Protein AF-A0A352UNZ4-F1 (afdb_monomer_lite)

Foldseek 3Di:
DCCVVCPVNCCPPPNVLVVQLVVQLVVQCVVPNPVSNVVRSCVSCVVVVVVCVVVVVVCCVVDVDDDDD

pLDDT: mean 88.14, std 8.22, range [50.75, 96.25]

Sequence (69 aa):
PLVDWAGAGATIPLTGFGNTLASGVREAVGKSGLLGAFTGGLTASAAGICAAIFFGLIVSMVFSPKEKS

Secondary structure (DSSP, 8-state):
-HHHHHGGGGTSHHHHHHHHHHHHHHHHHHHHTHHHHHHHHHHHHHHHHHHHHHHHHHHHHHS------

Structure (mmCIF, N/CA/C/O backbone):
data_AF-A0A352UNZ4-F1
#
_entry.id   AF-A0A352UNZ4-F1
#
loop_
_atom_site.group_PDB
_atom_site.id
_atom_site.type_symbol
_atom_site.label_atom_id
_atom_site.label_alt_id
_atom_site.label_comp_id
_atom_site.label_asym_id
_atom_site.label_entity_id
_atom_site.label_seq_id
_atom_site.pdbx_PDB_ins_code
_atom_site.Cartn_x
_atom_site.Cartn_y
_atom_site.Cartn_z
_atom_site.occupancy
_atom_site.B_iso_or_equiv
_atom_site.auth_seq_id
_atom_site.auth_comp_id
_atom_site.auth_asym_id
_atom_site.auth_atom_id
_atom_site.pdbx_PDB_model_num
ATOM 1 N N . PRO A 1 1 ? -0.962 -11.915 -12.944 1.00 74.25 1 PRO A N 1
ATOM 2 C CA . PRO A 1 1 ? -0.820 -13.376 -12.752 1.00 74.25 1 PRO A CA 1
ATOM 3 C C . PRO A 1 1 ? -1.316 -13.854 -11.385 1.00 74.25 1 PRO A C 1
ATOM 5 O O . PRO A 1 1 ? -2.193 -14.703 -11.328 1.00 74.25 1 PRO A O 1
ATOM 8 N N . LEU A 1 2 ? -0.779 -13.307 -10.285 1.00 81.31 2 LEU A N 1
ATOM 9 C CA . LEU A 1 2 ? -1.142 -13.756 -8.935 1.00 81.31 2 LEU A CA 1
ATOM 10 C C . LEU A 1 2 ? -2.557 -13.311 -8.532 1.00 81.31 2 LEU A C 1
ATOM 12 O O . LEU A 1 2 ? -3.313 -14.102 -7.982 1.00 81.31 2 LEU A O 1
ATOM 16 N N . VAL A 1 3 ? -2.931 -12.075 -8.889 1.00 84.00 3 VAL A N 1
ATOM 17 C CA . VAL A 1 3 ? -4.306 -11.560 -8.755 1.00 84.00 3 VAL A CA 1
ATOM 18 C C . VAL A 1 3 ? -5.287 -12.357 -9.620 1.00 84.00 3 VAL A C 1
ATOM 20 O O . VAL A 1 3 ? -6.359 -12.701 -9.145 1.00 84.00 3 VAL A O 1
ATOM 23 N N . ASP A 1 4 ? -4.904 -12.721 -10.846 1.00 86.00 4 ASP A N 1
ATOM 24 C CA . ASP A 1 4 ? -5.775 -13.467 -11.770 1.00 86.00 4 ASP A CA 1
ATOM 25 C C . ASP A 1 4 ? -6.059 -14.901 -11.287 1.00 86.00 4 ASP A C 1
ATOM 27 O O . ASP A 1 4 ? -7.123 -15.447 -11.556 1.00 86.00 4 ASP A O 1
ATOM 31 N N . TRP A 1 5 ? -5.118 -15.511 -10.558 1.00 85.75 5 TRP A N 1
ATOM 32 C CA . TRP A 1 5 ? -5.245 -16.876 -10.038 1.00 85.75 5 TRP A CA 1
ATOM 33 C C . TRP A 1 5 ? -5.910 -16.939 -8.656 1.00 85.75 5 TRP A C 1
ATOM 35 O O . TRP A 1 5 ? -6.812 -17.744 -8.442 1.00 85.75 5 TRP A O 1
ATOM 45 N N . ALA A 1 6 ? -5.485 -16.093 -7.712 1.00 83.94 6 ALA A N 1
ATOM 46 C CA . ALA A 1 6 ? -5.993 -16.096 -6.335 1.00 83.94 6 ALA A CA 1
ATOM 47 C C . ALA A 1 6 ? -7.195 -15.155 -6.120 1.00 83.94 6 ALA A C 1
ATOM 49 O O . ALA A 1 6 ? -7.776 -15.128 -5.030 1.00 83.94 6 ALA A O 1
ATOM 50 N N . GLY A 1 7 ? -7.569 -14.378 -7.142 1.00 83.75 7 GLY A N 1
ATOM 51 C CA . GLY A 1 7 ? -8.716 -13.477 -7.133 1.00 83.75 7 GLY A CA 1
ATOM 52 C C . GLY A 1 7 ? -8.693 -12.524 -5.941 1.00 83.75 7 GLY A C 1
ATOM 53 O O . GLY A 1 7 ? -7.664 -11.926 -5.615 1.00 83.75 7 GLY A O 1
ATOM 54 N N . ALA A 1 8 ? -9.830 -12.441 -5.244 1.00 79.25 8 ALA A N 1
ATOM 55 C CA . ALA A 1 8 ? -9.984 -11.601 -4.061 1.00 79.25 8 ALA A CA 1
ATOM 56 C C . ALA A 1 8 ? -8.920 -11.890 -2.985 1.00 79.25 8 ALA A C 1
ATOM 58 O O . ALA A 1 8 ? -8.467 -10.963 -2.319 1.00 79.25 8 ALA A O 1
ATOM 59 N N . GLY A 1 9 ? -8.459 -13.143 -2.853 1.00 80.81 9 GLY A N 1
ATOM 60 C CA . GLY A 1 9 ? -7.448 -13.568 -1.875 1.00 80.81 9 GLY A CA 1
ATOM 61 C C . GLY A 1 9 ? -6.092 -12.867 -2.022 1.00 80.81 9 GLY A C 1
ATOM 62 O O . GLY A 1 9 ? -5.413 -12.599 -1.031 1.00 80.81 9 GLY A O 1
ATOM 63 N N . ALA A 1 10 ? -5.709 -12.497 -3.244 1.00 81.00 10 ALA A N 1
ATOM 64 C CA . ALA A 1 10 ? -4.493 -11.722 -3.494 1.00 81.00 10 ALA A CA 1
ATOM 65 C C . ALA A 1 10 ? -4.675 -10.213 -3.256 1.00 81.00 10 ALA A C 1
ATOM 67 O O . ALA A 1 10 ? -3.686 -9.481 -3.249 1.00 81.00 10 ALA A O 1
ATOM 68 N N . THR A 1 11 ? -5.912 -9.750 -3.054 1.00 79.56 11 THR A N 1
ATOM 69 C CA . THR A 1 11 ? -6.253 -8.330 -2.890 1.00 79.56 11 THR A CA 1
ATOM 70 C C . THR A 1 11 ? -6.749 -7.966 -1.483 1.00 79.56 11 THR A C 1
ATOM 72 O O . THR A 1 11 ? -7.053 -6.801 -1.240 1.00 79.56 11 THR A O 1
ATOM 75 N N . ILE A 1 12 ? -6.834 -8.925 -0.546 1.00 80.94 12 ILE A N 1
ATOM 76 C CA . ILE A 1 12 ? -7.138 -8.681 0.886 1.00 80.94 12 ILE A CA 1
ATOM 77 C C . ILE A 1 12 ? -5.978 -7.838 1.502 1.00 80.94 12 ILE A C 1
ATOM 79 O O . ILE A 1 12 ? -4.888 -7.785 0.928 1.00 80.94 12 ILE A O 1
ATOM 83 N N . PRO A 1 13 ? -6.151 -7.077 2.604 1.00 79.25 13 PRO A N 1
ATOM 84 C CA . PRO A 1 13 ? -5.709 -5.686 2.673 1.00 79.25 13 PRO A CA 1
ATOM 85 C C . PRO A 1 13 ? -4.192 -5.503 2.562 1.00 79.25 13 PRO A C 1
ATOM 87 O O . PRO A 1 13 ? -3.752 -4.570 1.906 1.00 79.25 13 PRO A O 1
ATOM 90 N N . LEU A 1 14 ? -3.381 -6.388 3.154 1.00 82.06 14 LEU A N 1
ATOM 91 C CA . LEU A 1 14 ? -1.919 -6.257 3.131 1.00 82.06 14 LEU A CA 1
ATOM 92 C C . LEU A 1 14 ? -1.320 -6.583 1.754 1.00 82.06 14 LEU A C 1
ATOM 94 O O . LEU A 1 14 ? -0.502 -5.819 1.240 1.00 82.06 14 LEU A O 1
ATOM 98 N N . THR A 1 15 ? -1.736 -7.692 1.137 1.00 84.62 15 THR A N 1
ATOM 99 C CA . THR A 1 15 ? -1.252 -8.108 -0.191 1.00 84.62 15 THR A CA 1
ATOM 100 C C . THR A 1 15 ? -1.830 -7.222 -1.291 1.00 84.62 15 THR A C 1
ATOM 102 O O . THR A 1 15 ? -1.099 -6.817 -2.197 1.00 84.62 15 THR A O 1
ATOM 105 N N . GLY A 1 16 ? -3.098 -6.822 -1.160 1.00 85.44 16 GLY A N 1
ATOM 106 C CA . GLY A 1 16 ? -3.741 -5.854 -2.046 1.00 85.44 16 GLY A CA 1
ATOM 107 C C . GLY A 1 16 ? -3.076 -4.481 -2.006 1.00 85.44 16 GLY A C 1
ATOM 108 O O . GLY A 1 16 ? -2.790 -3.912 -3.058 1.00 85.44 16 GLY A O 1
ATOM 109 N N . PHE A 1 17 ? -2.751 -3.972 -0.814 1.00 89.94 17 PHE A N 1
ATOM 110 C CA . PHE A 1 17 ? -2.044 -2.699 -0.666 1.00 89.94 17 PHE A CA 1
ATOM 111 C C . PHE A 1 17 ? -0.657 -2.738 -1.319 1.00 89.94 17 PHE A C 1
ATOM 113 O O . PHE A 1 17 ? -0.324 -1.850 -2.106 1.00 89.94 17 PHE A O 1
ATOM 120 N N . GLY A 1 18 ? 0.122 -3.799 -1.072 1.00 90.31 18 GLY A N 1
ATOM 121 C CA . GLY A 1 18 ? 1.428 -3.992 -1.710 1.00 90.31 18 GLY A CA 1
ATOM 122 C C . GLY A 1 18 ? 1.345 -4.080 -3.240 1.00 90.31 18 GLY A C 1
ATOM 123 O O . GLY A 1 18 ? 2.146 -3.459 -3.940 1.00 90.31 18 GLY A O 1
ATOM 124 N N . ASN A 1 19 ? 0.344 -4.785 -3.774 1.00 89.69 19 ASN A N 1
ATOM 125 C CA . ASN A 1 19 ? 0.103 -4.874 -5.215 1.00 89.69 19 ASN A CA 1
ATOM 126 C C . ASN A 1 19 ? -0.243 -3.509 -5.839 1.00 89.69 19 ASN A C 1
ATOM 128 O O . ASN A 1 19 ? 0.283 -3.172 -6.904 1.00 89.69 19 ASN A O 1
ATOM 132 N N . THR A 1 20 ? -1.082 -2.708 -5.177 1.00 90.31 20 THR A N 1
ATOM 133 C CA . THR A 1 20 ? -1.429 -1.346 -5.616 1.00 90.31 20 THR A CA 1
ATOM 134 C C . THR A 1 20 ? -0.211 -0.422 -5.599 1.00 90.31 20 THR A C 1
ATOM 136 O O . THR A 1 20 ? 0.024 0.287 -6.577 1.00 90.31 20 THR A O 1
ATOM 139 N N . LEU A 1 21 ? 0.614 -0.476 -4.545 1.00 92.19 21 LEU A N 1
ATOM 140 C CA . LEU A 1 21 ? 1.868 0.281 -4.460 1.00 92.19 21 LEU A CA 1
ATOM 141 C C . LEU A 1 21 ? 2.817 -0.065 -5.609 1.00 92.19 21 LEU A C 1
ATOM 143 O O . LEU A 1 21 ? 3.272 0.825 -6.327 1.00 92.19 21 LEU A O 1
ATOM 147 N N . ALA A 1 22 ? 3.101 -1.354 -5.799 1.00 92.50 22 ALA A N 1
ATOM 148 C CA . ALA A 1 22 ? 4.037 -1.816 -6.817 1.00 92.50 22 ALA A CA 1
ATOM 149 C C . ALA A 1 22 ? 3.554 -1.475 -8.234 1.00 92.50 22 ALA A C 1
ATOM 151 O O . ALA A 1 22 ? 4.341 -1.033 -9.072 1.00 92.50 22 ALA A O 1
ATOM 152 N N . SER A 1 23 ? 2.254 -1.637 -8.493 1.00 92.19 23 SER A N 1
ATOM 153 C CA . SER A 1 23 ? 1.652 -1.300 -9.786 1.00 92.19 23 SER A CA 1
ATOM 154 C C . SER A 1 23 ? 1.693 0.208 -10.051 1.00 92.19 23 SER A C 1
ATOM 156 O O . SER A 1 23 ? 2.087 0.621 -11.141 1.00 92.19 23 SER A O 1
ATOM 158 N N . GLY A 1 24 ? 1.388 1.026 -9.038 1.00 92.88 24 GLY A N 1
ATOM 159 C CA . GLY A 1 24 ? 1.440 2.487 -9.121 1.00 92.88 24 GLY A CA 1
ATOM 160 C C . GLY A 1 24 ? 2.847 3.042 -9.334 1.00 92.88 24 GLY A C 1
ATOM 161 O O . GLY A 1 24 ? 3.050 3.905 -10.186 1.00 92.88 24 GLY A O 1
ATOM 162 N N . VAL A 1 25 ? 3.842 2.505 -8.620 1.00 95.75 25 VAL A N 1
ATOM 163 C CA . VAL A 1 25 ? 5.261 2.821 -8.856 1.00 95.75 25 VAL A CA 1
ATOM 164 C C . VAL A 1 25 ? 5.651 2.456 -10.285 1.00 95.75 25 VAL A C 1
ATOM 166 O O . VAL A 1 25 ? 6.238 3.278 -10.984 1.00 95.75 25 VAL A O 1
ATOM 169 N N . ARG A 1 26 ? 5.300 1.252 -10.753 1.00 95.00 26 ARG A N 1
ATOM 170 C CA . ARG A 1 26 ? 5.676 0.791 -12.097 1.00 95.00 26 ARG A CA 1
ATOM 1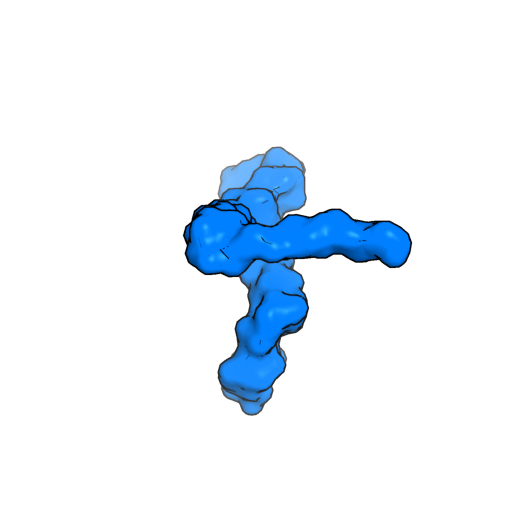71 C C . ARG A 1 26 ? 5.107 1.690 -13.195 1.00 95.00 26 ARG A C 1
ATOM 173 O O . ARG A 1 26 ? 5.818 2.012 -14.144 1.00 95.00 26 ARG A O 1
ATOM 180 N N . GLU A 1 27 ? 3.855 2.115 -13.057 1.00 94.62 27 GLU A N 1
ATOM 181 C CA . GLU A 1 27 ? 3.222 3.035 -14.003 1.00 94.62 27 GLU A CA 1
ATOM 182 C C . GLU A 1 27 ? 3.848 4.436 -13.954 1.00 94.62 27 GLU A C 1
ATOM 184 O O . GLU A 1 27 ? 4.182 5.008 -14.995 1.00 94.62 27 GLU A O 1
ATOM 189 N N . ALA A 1 28 ? 4.047 4.984 -12.755 1.00 94.06 28 ALA A N 1
ATOM 190 C CA . ALA A 1 28 ? 4.597 6.323 -12.586 1.00 94.06 28 ALA A CA 1
ATOM 191 C C . ALA A 1 28 ? 6.058 6.410 -13.038 1.00 94.06 28 ALA A C 1
ATOM 193 O O . ALA A 1 28 ? 6.443 7.409 -13.641 1.00 94.06 28 ALA A O 1
ATOM 194 N N . VAL A 1 29 ? 6.867 5.370 -12.818 1.00 96.25 29 VAL A N 1
ATOM 195 C CA . VAL A 1 29 ? 8.235 5.288 -13.357 1.00 96.25 29 VAL A CA 1
ATOM 196 C C . VAL A 1 29 ? 8.219 5.331 -14.882 1.00 96.25 29 VAL A C 1
ATOM 198 O O . VAL A 1 29 ? 9.022 6.045 -15.478 1.00 96.25 29 VAL A O 1
ATOM 201 N N . GLY A 1 30 ? 7.271 4.640 -15.521 1.00 93.81 30 GLY A N 1
ATOM 202 C CA . GLY A 1 30 ? 7.105 4.693 -16.975 1.00 93.81 30 GLY A CA 1
ATOM 203 C C . GLY A 1 30 ? 6.789 6.096 -17.511 1.00 93.81 30 GLY A C 1
ATOM 204 O O . GLY A 1 30 ? 7.147 6.404 -18.644 1.00 93.81 30 GLY A O 1
ATOM 205 N N . LYS A 1 31 ? 6.154 6.957 -16.704 1.00 93.94 31 LYS A N 1
ATOM 206 C CA . LYS A 1 31 ? 5.746 8.321 -17.092 1.00 93.94 31 LYS A CA 1
ATOM 207 C C . LYS A 1 31 ? 6.741 9.408 -16.676 1.00 93.94 31 LYS A C 1
ATOM 209 O O . LYS A 1 31 ? 6.952 10.365 -17.413 1.00 93.94 31 LYS A O 1
ATOM 214 N N . SER A 1 32 ? 7.322 9.289 -15.487 1.00 91.25 32 SER A N 1
ATOM 215 C CA . SER A 1 32 ? 8.098 10.344 -14.817 1.00 91.25 32 SER A CA 1
ATOM 216 C C . SER A 1 32 ? 9.504 9.890 -14.412 1.00 91.25 32 SER A C 1
ATOM 218 O O . SER A 1 32 ? 10.197 10.597 -13.678 1.00 91.25 32 SER A O 1
ATOM 220 N N . GLY A 1 33 ? 9.939 8.711 -14.867 1.00 90.75 33 GLY A N 1
ATOM 221 C CA . GLY A 1 33 ? 11.265 8.164 -14.599 1.00 90.75 33 GLY A CA 1
ATOM 222 C C . GLY A 1 33 ? 11.534 8.025 -13.103 1.00 90.75 33 GLY A C 1
ATOM 223 O O . GLY A 1 33 ? 10.712 7.503 -12.350 1.00 90.75 33 GLY A O 1
ATOM 224 N N . LEU A 1 34 ? 12.682 8.535 -12.658 1.00 91.69 34 LEU A N 1
ATOM 225 C CA . LEU A 1 34 ? 13.107 8.440 -11.263 1.00 91.69 34 LEU A CA 1
ATOM 226 C C . LEU A 1 34 ? 12.116 9.098 -10.291 1.00 91.69 34 LEU A C 1
ATOM 228 O O . LEU A 1 34 ? 11.868 8.549 -9.224 1.00 91.69 34 LEU A O 1
ATOM 232 N N . LEU A 1 35 ? 11.494 10.223 -10.664 1.00 90.12 35 LEU A N 1
ATOM 233 C CA . LEU A 1 35 ? 10.488 10.876 -9.815 1.00 90.12 35 LEU A CA 1
ATOM 234 C C . LEU A 1 35 ? 9.258 9.991 -9.607 1.00 90.12 35 LEU A C 1
ATOM 236 O O . LEU A 1 35 ? 8.716 9.934 -8.505 1.00 90.12 35 LEU A O 1
ATOM 240 N N . GLY A 1 36 ? 8.869 9.244 -10.640 1.00 90.12 36 GLY A N 1
ATOM 241 C CA . GLY A 1 36 ? 7.775 8.283 -10.564 1.00 90.12 36 GLY A CA 1
ATOM 242 C C . GLY A 1 36 ? 8.031 7.143 -9.577 1.00 90.12 36 GLY A C 1
ATOM 243 O O . GLY A 1 36 ? 7.080 6.631 -8.988 1.00 90.12 36 GLY A O 1
ATOM 244 N N . ALA A 1 37 ? 9.298 6.790 -9.329 1.00 92.50 37 ALA A N 1
ATOM 245 C CA . ALA A 1 37 ? 9.654 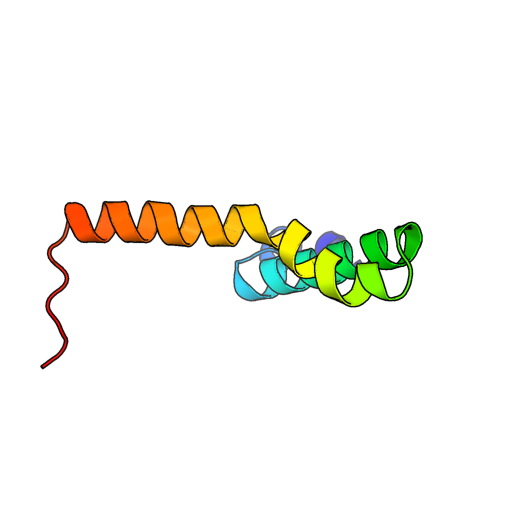5.780 -8.333 1.00 92.50 37 ALA A CA 1
ATOM 246 C C . ALA A 1 37 ? 9.280 6.217 -6.909 1.00 92.50 37 ALA A C 1
ATOM 248 O O . ALA A 1 37 ? 8.872 5.392 -6.094 1.00 92.50 37 ALA A O 1
ATOM 249 N N . PHE A 1 38 ? 9.381 7.518 -6.629 1.00 90.81 38 PHE A N 1
ATOM 250 C CA . PHE A 1 38 ? 9.088 8.091 -5.317 1.00 90.81 38 PHE A CA 1
ATOM 251 C C . PHE A 1 38 ? 7.613 8.461 -5.150 1.00 90.81 38 PHE A C 1
ATOM 253 O O . PHE A 1 38 ? 7.059 8.297 -4.066 1.00 90.81 38 PHE A O 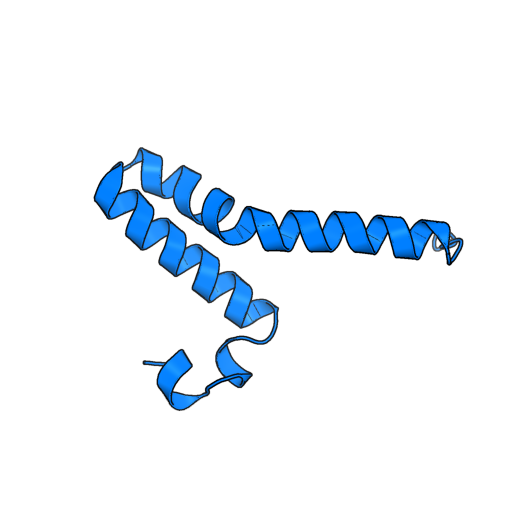1
ATOM 260 N N . THR A 1 39 ? 6.961 8.952 -6.205 1.00 92.38 39 THR A N 1
ATOM 261 C CA . THR A 1 39 ? 5.587 9.470 -6.105 1.00 92.38 39 THR A CA 1
ATOM 262 C C . THR A 1 39 ? 4.520 8.427 -6.422 1.00 92.38 39 THR A C 1
ATOM 264 O O . THR A 1 39 ? 3.441 8.466 -5.834 1.00 92.38 39 THR A O 1
ATOM 267 N N . GLY A 1 40 ? 4.809 7.457 -7.294 1.00 92.44 40 GLY A N 1
ATOM 268 C CA . GLY A 1 40 ? 3.798 6.550 -7.844 1.00 92.44 40 GLY A CA 1
ATOM 269 C C . GLY A 1 40 ? 3.070 5.703 -6.807 1.00 92.44 40 GLY A C 1
ATOM 270 O O . GLY A 1 40 ? 1.846 5.596 -6.843 1.00 92.44 40 GLY A O 1
ATOM 271 N N . GLY A 1 41 ? 3.805 5.134 -5.850 1.00 91.81 41 GLY A N 1
ATOM 272 C CA . GLY A 1 41 ? 3.211 4.314 -4.791 1.00 91.81 41 GLY A CA 1
ATOM 273 C C . GLY A 1 41 ? 2.342 5.140 -3.842 1.00 91.81 41 GLY A C 1
ATOM 274 O O . GLY A 1 41 ? 1.205 4.767 -3.553 1.00 91.81 41 GLY A O 1
ATOM 275 N N . LEU A 1 42 ? 2.837 6.300 -3.407 1.00 90.06 42 LEU A N 1
ATOM 276 C CA . LEU A 1 42 ? 2.083 7.225 -2.556 1.00 90.06 42 LEU A CA 1
ATOM 277 C C . LEU A 1 42 ? 0.782 7.665 -3.227 1.00 90.06 42 LEU A C 1
ATOM 279 O O . LEU A 1 42 ? -0.277 7.574 -2.612 1.00 90.06 42 LEU A O 1
ATOM 283 N N . THR A 1 43 ? 0.830 8.064 -4.498 1.00 92.38 43 THR A N 1
ATOM 284 C CA . THR A 1 43 ? -0.372 8.481 -5.230 1.00 92.38 43 THR A CA 1
ATOM 285 C C . THR A 1 43 ? -1.352 7.324 -5.428 1.00 92.38 43 THR A C 1
ATOM 287 O O . THR A 1 43 ? -2.548 7.503 -5.204 1.00 92.38 43 THR A O 1
ATOM 290 N N . ALA A 1 44 ? -0.872 6.128 -5.779 1.00 93.44 44 ALA A N 1
ATOM 291 C CA . ALA A 1 44 ? -1.737 4.965 -5.994 1.00 93.44 44 ALA A CA 1
ATOM 292 C C . ALA A 1 44 ? -2.411 4.458 -4.708 1.00 93.44 44 ALA A C 1
ATOM 294 O O . ALA A 1 44 ? -3.513 3.915 -4.757 1.00 93.44 44 ALA A O 1
ATOM 295 N N . SER A 1 45 ? -1.772 4.642 -3.551 1.00 92.44 45 SER A N 1
ATOM 296 C CA . SER A 1 45 ? -2.290 4.201 -2.248 1.00 92.44 45 SER A CA 1
ATOM 297 C C . SER A 1 45 ? -3.033 5.291 -1.462 1.00 92.44 45 SER A C 1
ATOM 299 O O . SER A 1 45 ? -3.703 4.979 -0.473 1.00 92.44 45 SER A O 1
ATOM 301 N N . ALA A 1 46 ? -2.976 6.549 -1.913 1.00 93.69 46 ALA A N 1
ATOM 302 C CA . ALA A 1 46 ? -3.492 7.714 -1.194 1.00 93.69 46 ALA A CA 1
ATOM 303 C C . ALA A 1 46 ? -4.966 7.575 -0.796 1.00 93.69 46 ALA A C 1
ATOM 305 O O . ALA A 1 46 ? -5.318 7.828 0.353 1.00 93.69 46 ALA A O 1
ATOM 306 N N . ALA A 1 47 ? -5.827 7.122 -1.713 1.00 91.19 47 ALA A N 1
ATOM 307 C CA . ALA A 1 47 ? -7.255 6.967 -1.436 1.00 91.19 47 ALA A CA 1
ATOM 308 C C . ALA A 1 47 ? -7.524 5.976 -0.289 1.00 91.19 47 ALA A C 1
ATOM 310 O O . ALA A 1 47 ? -8.362 6.243 0.570 1.00 91.19 47 ALA A O 1
ATOM 311 N N . GLY A 1 48 ? -6.781 4.864 -0.240 1.00 90.62 48 GLY A N 1
ATOM 312 C CA . GLY A 1 48 ? -6.909 3.865 0.822 1.00 90.62 48 GLY A CA 1
ATOM 313 C C . GLY A 1 48 ? -6.451 4.395 2.181 1.00 90.62 48 GLY A C 1
ATOM 314 O O . GLY A 1 48 ? -7.127 4.180 3.184 1.00 90.62 48 GLY A O 1
ATOM 315 N N . ILE A 1 49 ? -5.346 5.145 2.210 1.00 93.06 49 ILE A N 1
ATOM 316 C CA . ILE A 1 49 ? -4.833 5.782 3.433 1.00 93.06 49 ILE A CA 1
ATOM 317 C C . ILE A 1 49 ? -5.817 6.849 3.932 1.00 93.06 49 ILE A C 1
ATOM 319 O O . ILE A 1 49 ? -6.169 6.856 5.110 1.00 93.06 49 ILE A O 1
ATOM 323 N N . CYS A 1 50 ? -6.318 7.708 3.040 1.00 94.62 50 CYS A N 1
ATOM 324 C CA . CYS A 1 50 ? -7.322 8.714 3.383 1.00 94.62 50 CYS A CA 1
ATOM 325 C C . CYS A 1 50 ? -8.602 8.074 3.927 1.00 94.62 50 CYS A C 1
ATOM 327 O O . CYS A 1 50 ? -9.125 8.536 4.938 1.00 94.62 50 CYS A O 1
ATOM 329 N N . ALA A 1 51 ? -9.081 6.994 3.304 1.00 94.00 51 ALA A N 1
ATOM 330 C CA . ALA A 1 51 ? -10.234 6.252 3.799 1.00 94.00 51 ALA A CA 1
ATOM 331 C C . ALA A 1 51 ? -9.968 5.668 5.196 1.00 94.00 51 ALA A C 1
ATOM 333 O O . ALA A 1 51 ? -10.807 5.810 6.083 1.00 94.00 51 ALA A O 1
ATOM 334 N N . ALA A 1 52 ? -8.793 5.071 5.423 1.00 93.50 52 ALA A N 1
ATOM 335 C CA . ALA A 1 52 ? -8.420 4.527 6.728 1.00 93.50 52 ALA A CA 1
ATOM 336 C C . ALA A 1 52 ? -8.409 5.605 7.824 1.00 93.50 52 ALA A C 1
ATOM 338 O O . ALA A 1 52 ? -8.962 5.385 8.900 1.00 93.50 52 ALA A O 1
ATOM 339 N N . ILE A 1 53 ? -7.845 6.784 7.538 1.00 95.31 53 ILE A N 1
ATOM 340 C CA . ILE A 1 53 ? -7.843 7.921 8.469 1.00 95.31 53 ILE A CA 1
ATOM 341 C C . ILE A 1 53 ? -9.274 8.407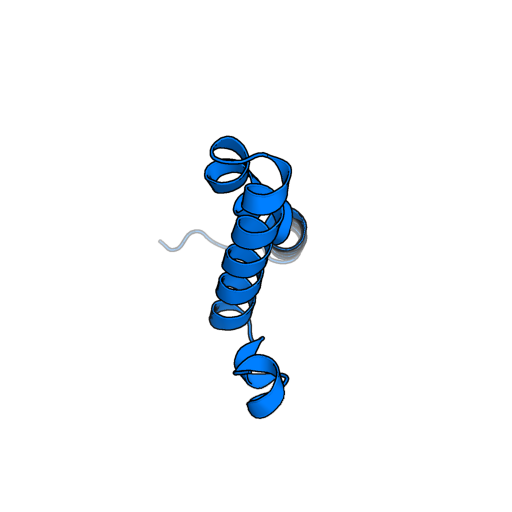 8.716 1.00 95.31 53 ILE A C 1
ATOM 343 O O . ILE A 1 53 ? -9.687 8.538 9.864 1.00 95.31 53 ILE A O 1
ATOM 347 N N . PHE A 1 54 ? -10.045 8.641 7.655 1.00 96.06 54 PHE A N 1
ATOM 348 C CA . PHE A 1 54 ? -11.407 9.162 7.745 1.00 96.06 54 PHE A CA 1
ATOM 349 C C . PHE A 1 54 ? -12.320 8.259 8.578 1.00 96.06 54 PHE A C 1
ATOM 351 O O . PHE A 1 54 ? -12.963 8.717 9.523 1.00 96.06 54 PHE A O 1
ATOM 358 N N . PHE A 1 55 ? -12.344 6.961 8.276 1.00 95.19 55 PHE A N 1
ATOM 359 C CA . PHE A 1 55 ? -13.145 6.016 9.046 1.00 95.19 55 PHE A CA 1
ATOM 360 C C . PHE A 1 55 ? -12.580 5.794 10.449 1.00 95.19 55 PHE A C 1
ATOM 362 O O . PHE A 1 55 ? -13.362 5.665 11.387 1.00 95.19 55 PHE A O 1
ATOM 369 N N . GLY A 1 56 ? -11.256 5.822 10.626 1.00 93.81 56 GLY A N 1
ATOM 370 C CA . GLY A 1 56 ? -10.633 5.802 11.950 1.00 93.81 56 GLY A CA 1
ATOM 371 C C . GLY A 1 56 ? -11.109 6.961 12.832 1.00 93.81 56 GLY A C 1
ATOM 372 O O . GLY A 1 56 ? -11.451 6.747 13.995 1.00 93.81 56 GLY A O 1
ATOM 373 N N . LEU A 1 57 ? -11.231 8.162 12.260 1.00 94.00 57 LEU A N 1
ATOM 374 C CA . LEU A 1 57 ? -11.778 9.330 12.950 1.00 94.00 57 LEU A CA 1
ATOM 375 C C . LEU A 1 57 ? -13.260 9.146 13.292 1.00 94.00 57 LEU A C 1
ATOM 377 O O . LEU A 1 57 ? -13.633 9.360 14.444 1.00 94.00 57 LEU A O 1
ATOM 381 N N . ILE A 1 58 ? -14.090 8.680 12.352 1.00 95.44 58 ILE A N 1
ATOM 382 C CA . ILE A 1 58 ? -15.512 8.394 12.625 1.00 95.44 58 ILE A CA 1
ATOM 383 C C . ILE A 1 58 ? -15.652 7.392 13.773 1.00 95.44 58 ILE A C 1
ATOM 385 O O . ILE A 1 58 ? -16.423 7.619 14.705 1.00 95.44 58 ILE A O 1
ATOM 389 N N . VAL A 1 59 ? -14.887 6.300 13.734 1.00 94.06 59 VAL A N 1
ATOM 390 C CA . VAL A 1 59 ? -14.899 5.283 14.789 1.00 94.06 59 VAL A CA 1
ATOM 391 C C . VAL A 1 59 ? -14.480 5.895 16.124 1.00 94.06 59 VAL A C 1
ATOM 393 O O . VAL A 1 59 ? -15.150 5.643 17.117 1.00 94.06 59 VAL A O 1
ATOM 396 N N . SER A 1 60 ? -13.451 6.748 16.155 1.00 92.56 60 SER A N 1
ATOM 397 C CA . SER A 1 60 ? -13.015 7.432 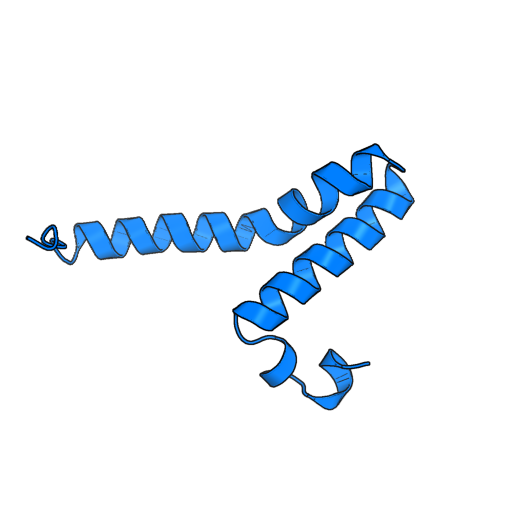17.384 1.00 92.56 60 SER A CA 1
ATOM 398 C C . SER A 1 60 ? -14.032 8.437 17.942 1.00 92.56 60 SER A C 1
ATOM 400 O O . SER A 1 60 ? -14.036 8.719 19.138 1.00 92.56 60 SER A O 1
ATOM 402 N N . MET A 1 61 ? -14.904 8.981 17.088 1.00 90.06 61 MET A N 1
ATOM 403 C CA . MET A 1 61 ? -15.986 9.871 17.512 1.00 90.06 61 MET A CA 1
ATOM 404 C C . MET A 1 61 ? -17.174 9.092 18.080 1.00 90.06 61 MET A C 1
ATOM 406 O O . MET A 1 61 ? -17.794 9.542 19.040 1.00 90.06 61 MET A O 1
ATOM 410 N N . VAL A 1 62 ? -17.507 7.939 17.491 1.00 92.81 62 VAL A N 1
ATOM 411 C CA . VAL A 1 62 ? -18.620 7.085 17.948 1.00 92.81 62 VAL A CA 1
ATOM 412 C C . VAL A 1 62 ? -18.234 6.297 19.198 1.00 92.81 62 VAL A C 1
ATOM 414 O O . VAL A 1 62 ? -19.028 6.149 20.124 1.00 92.81 62 VAL A O 1
ATOM 417 N N . PHE A 1 63 ? -17.006 5.794 19.230 1.00 89.50 63 PHE A N 1
ATOM 418 C CA . PHE A 1 63 ? -16.459 5.022 20.331 1.00 89.50 63 PHE A CA 1
ATOM 419 C C . PHE A 1 63 ? -15.352 5.842 20.961 1.00 89.50 63 PHE A C 1
ATOM 421 O O . PHE A 1 63 ? -14.373 6.103 20.283 1.00 89.50 63 PHE A O 1
ATOM 428 N N . SER A 1 64 ? -15.464 6.213 22.239 1.00 78.25 64 SER A N 1
ATOM 429 C CA . SER A 1 64 ? -14.370 6.858 22.976 1.00 78.25 64 SER A CA 1
ATOM 430 C C . SER A 1 64 ? -13.256 5.837 23.232 1.00 78.25 64 SER A C 1
ATOM 432 O O . SE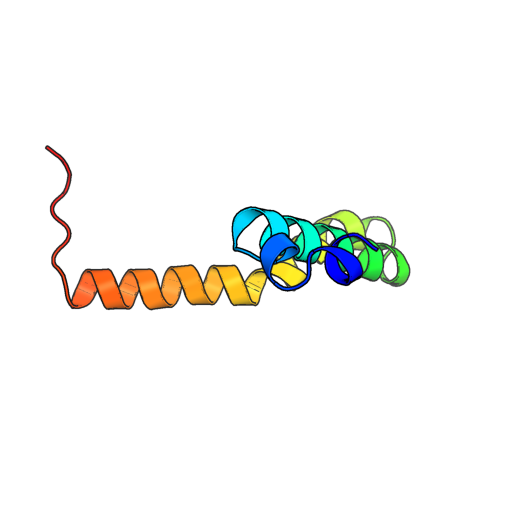R A 1 64 ? -13.355 5.068 24.197 1.00 78.25 64 SER A O 1
ATOM 434 N N . PRO A 1 65 ? -12.208 5.763 22.391 1.00 77.94 65 PRO A N 1
ATOM 435 C CA . PRO A 1 65 ? -11.181 4.750 22.536 1.00 77.94 65 PRO A CA 1
ATOM 436 C C . PRO A 1 65 ? -10.365 5.165 23.756 1.00 77.94 65 PRO A C 1
ATOM 438 O O . PRO A 1 65 ? -9.746 6.226 23.762 1.00 77.94 65 PRO A O 1
ATOM 441 N N . LYS A 1 66 ? -10.413 4.380 24.833 1.00 74.38 66 LYS A N 1
ATOM 442 C CA . LYS A 1 66 ? -9.576 4.664 25.998 1.00 74.38 66 LYS A CA 1
ATOM 443 C C . LYS A 1 66 ? -8.125 4.391 25.634 1.00 74.38 66 LYS A C 1
ATOM 445 O O . LYS A 1 66 ? -7.825 3.358 25.032 1.00 74.38 66 LYS A O 1
ATOM 450 N N . GLU A 1 67 ? -7.239 5.299 26.029 1.00 72.31 67 GLU A N 1
ATOM 451 C CA . GLU A 1 67 ? -5.810 5.016 26.018 1.00 72.31 67 GLU A CA 1
ATOM 452 C C . GLU A 1 67 ? -5.570 3.744 26.832 1.00 72.31 67 GLU A C 1
ATOM 454 O O . GLU A 1 67 ? -6.151 3.546 27.906 1.00 72.31 67 GLU A O 1
ATOM 459 N N . LYS A 1 68 ? -4.777 2.832 26.270 1.00 60.75 68 LYS A N 1
ATOM 460 C CA . LYS A 1 68 ? -4.398 1.606 26.963 1.00 60.75 68 LYS A CA 1
ATOM 461 C C . LYS A 1 68 ? -3.430 2.015 28.075 1.00 60.75 68 LYS A C 1
ATOM 463 O O . LYS A 1 68 ? -2.265 2.278 27.794 1.00 60.75 68 LYS A O 1
ATOM 468 N N . SER A 1 69 ? -3.971 2.156 29.286 1.00 50.75 69 SER A N 1
ATOM 469 C CA . SER A 1 69 ? -3.200 2.251 30.529 1.00 50.75 69 SER A CA 1
ATOM 470 C C . SER A 1 69 ? -2.298 1.038 30.714 1.00 50.75 69 SER A C 1
ATOM 472 O O . SER A 1 69 ? -2.656 -0.057 30.220 1.00 50.75 69 SER A O 1
#

Radius of gyration: 16.13 Å; chains: 1; bounding box: 32×28×48 Å